Protein AF-A0A832W9W8-F1 (afdb_monomer)

Organism: NCBI:txid2214

InterPro domains:
  IPR026453 PGF-pre-PGF domain [TIGR04213] (2-97)

Secondary structure (DSSP, 8-state):
-EEE-SS-TTSEEEEEEEESS--SPPEEEEEEE-SSS--TT--S----EEEEEEE-TTT--GGGEEEEEEEE---HHHHHHTT--GGG--PPP--TT-

Structure (mmCIF, N/CA/C/O backbone):
data_AF-A0A832W9W8-F1
#
_entry.id   AF-A0A832W9W8-F1
#
loop_
_atom_site.group_PDB
_atom_site.id
_atom_site.type_symbol
_atom_site.label_atom_id
_atom_site.label_alt_id
_atom_site.label_comp_id
_atom_site.label_asym_id
_atom_site.label_entity_id
_atom_site.label_seq_id
_atom_site.pdbx_PDB_ins_code
_atom_site.Cartn_x
_atom_site.Cartn_y
_atom_site.Cartn_z
_atom_site.occupancy
_atom_site.B_iso_or_equiv
_atom_site.auth_seq_id
_atom_site.auth_comp_id
_atom_site.auth_asym_id
_atom_site.auth_atom_id
_atom_site.pdbx_PDB_model_num
ATOM 1 N N . MET A 1 1 ? 11.589 -6.469 -9.185 1.00 82.44 1 MET A N 1
ATOM 2 C CA . MET A 1 1 ? 12.409 -5.700 -8.225 1.00 82.44 1 MET A CA 1
ATOM 3 C C . MET A 1 1 ? 11.595 -5.505 -6.960 1.00 82.44 1 MET A C 1
ATOM 5 O O . MET A 1 1 ? 10.387 -5.349 -7.072 1.00 82.44 1 MET A O 1
ATOM 9 N N . SER A 1 2 ? 12.206 -5.577 -5.780 1.00 88.44 2 SER A N 1
ATOM 10 C CA . SER A 1 2 ? 11.494 -5.451 -4.503 1.00 88.44 2 SER A CA 1
ATOM 11 C C . SER A 1 2 ? 12.334 -4.685 -3.496 1.00 88.44 2 SER A C 1
ATOM 13 O O . SER A 1 2 ? 13.530 -4.948 -3.370 1.00 88.44 2 SER A O 1
ATOM 15 N N . PHE A 1 3 ? 11.689 -3.791 -2.761 1.00 89.06 3 PHE A N 1
ATOM 16 C CA . PHE A 1 3 ? 12.281 -2.9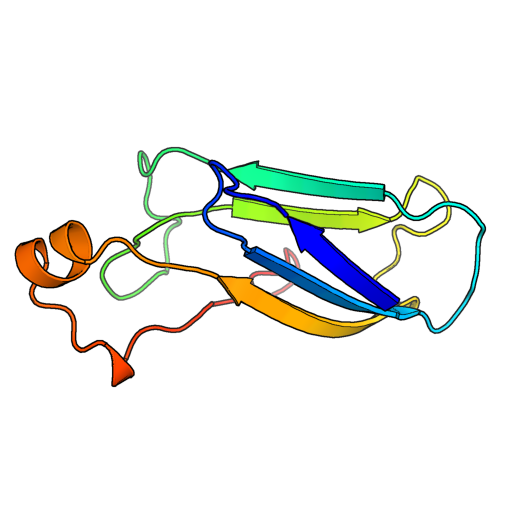94 -1.700 1.00 89.06 3 PHE A CA 1
ATOM 17 C C . PHE A 1 3 ? 11.390 -3.035 -0.466 1.00 89.06 3 PHE A C 1
ATOM 19 O O . PHE A 1 3 ? 10.166 -2.986 -0.580 1.00 89.06 3 PHE A O 1
ATOM 26 N N . SER A 1 4 ? 12.016 -3.087 0.705 1.00 92.50 4 SER A N 1
ATOM 27 C CA . SER A 1 4 ? 11.332 -3.041 1.994 1.00 92.50 4 SER A CA 1
ATOM 28 C C . SER A 1 4 ? 11.890 -1.897 2.822 1.00 92.50 4 SER A C 1
ATOM 30 O O . SER A 1 4 ? 13.100 -1.666 2.841 1.00 92.50 4 SER A O 1
ATOM 32 N 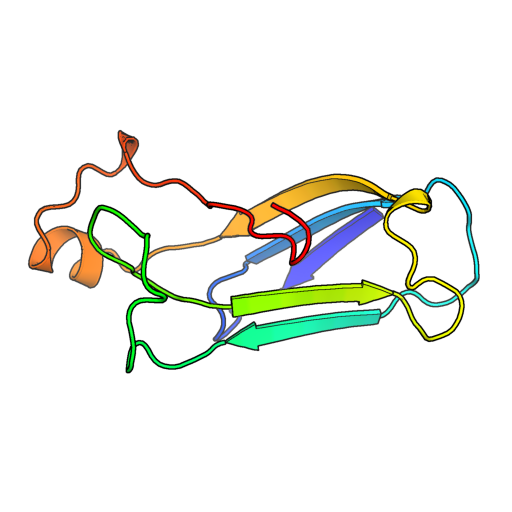N . PHE A 1 5 ? 11.009 -1.206 3.530 1.00 89.50 5 PHE A N 1
ATOM 33 C CA . PHE A 1 5 ? 11.355 -0.110 4.418 1.00 89.50 5 PHE A CA 1
ATOM 34 C C . PHE A 1 5 ? 11.343 -0.600 5.865 1.00 89.50 5 PHE A C 1
ATOM 36 O O . PHE A 1 5 ? 10.434 -1.319 6.285 1.00 89.50 5 PHE A O 1
ATOM 43 N N . ASN A 1 6 ? 12.343 -0.202 6.651 1.00 90.44 6 ASN A N 1
ATOM 44 C CA . ASN A 1 6 ? 12.357 -0.498 8.079 1.00 90.44 6 ASN A CA 1
ATOM 45 C C . ASN A 1 6 ? 11.601 0.602 8.835 1.00 90.44 6 ASN A C 1
ATOM 47 O O . ASN A 1 6 ? 12.040 1.748 8.857 1.00 90.44 6 ASN A O 1
ATOM 51 N N . ASN A 1 7 ? 10.462 0.230 9.424 1.00 88.31 7 ASN A N 1
ATOM 52 C CA . ASN A 1 7 ? 9.572 1.094 10.203 1.00 88.31 7 ASN A CA 1
ATOM 53 C C . ASN A 1 7 ? 9.284 2.477 9.563 1.00 88.31 7 ASN A C 1
ATOM 55 O O . ASN A 1 7 ? 9.588 3.513 10.155 1.00 88.31 7 ASN A O 1
ATOM 59 N N . PRO A 1 8 ? 8.692 2.508 8.357 1.00 89.44 8 PRO A N 1
ATOM 60 C CA . PRO A 1 8 ? 8.413 3.741 7.630 1.00 89.44 8 PRO A CA 1
ATOM 61 C C . PRO A 1 8 ? 7.299 4.555 8.294 1.00 89.44 8 PRO A C 1
ATOM 63 O O . PRO A 1 8 ? 6.292 4.001 8.753 1.00 89.44 8 PRO A O 1
ATOM 66 N N . VAL A 1 9 ? 7.451 5.881 8.272 1.00 87.06 9 VAL A N 1
ATOM 67 C CA . VAL A 1 9 ? 6.413 6.827 8.719 1.00 87.06 9 VAL A CA 1
ATOM 68 C C . VAL A 1 9 ? 5.184 6.760 7.806 1.00 87.06 9 VAL A C 1
ATOM 70 O O . VAL A 1 9 ? 4.068 6.806 8.300 1.00 87.06 9 VAL A O 1
ATOM 73 N N . SER A 1 10 ? 5.375 6.540 6.49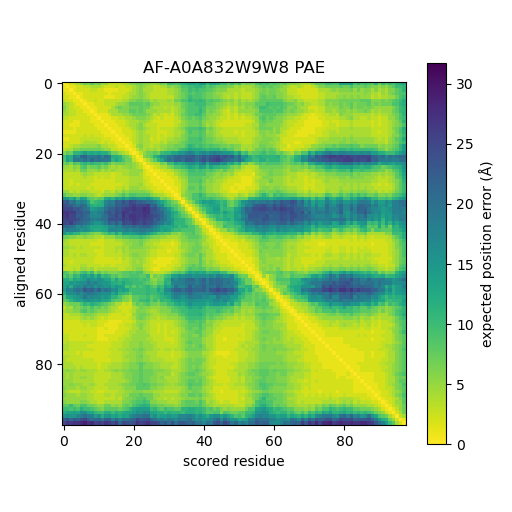9 1.00 88.19 10 SER A N 1
ATOM 74 C CA . SER A 1 10 ? 4.289 6.475 5.507 1.00 88.19 10 SER A CA 1
ATOM 75 C C . SER A 1 10 ? 3.341 5.280 5.652 1.00 88.19 10 SER A C 1
ATOM 77 O O . SER A 1 10 ? 2.323 5.221 4.973 1.00 88.19 10 SER A O 1
ATOM 79 N N . GLY A 1 11 ? 3.697 4.274 6.457 1.00 91.25 11 GLY A N 1
ATOM 80 C CA . GLY A 1 11 ? 2.941 3.022 6.552 1.00 91.25 11 GLY A CA 1
ATOM 81 C C . GLY A 1 11 ? 3.153 2.046 5.386 1.00 91.25 11 GLY A C 1
ATOM 82 O O . GLY A 1 11 ? 2.731 0.897 5.496 1.00 91.25 11 GLY A O 1
ATOM 83 N N . ILE A 1 12 ? 3.864 2.432 4.320 1.00 92.56 12 ILE A N 1
ATOM 84 C CA . ILE A 1 12 ? 4.234 1.535 3.212 1.00 92.56 12 ILE A CA 1
ATOM 85 C C . ILE A 1 12 ? 5.485 0.742 3.578 1.00 92.56 12 ILE A C 1
ATOM 87 O O . ILE A 1 12 ? 6.600 1.249 3.512 1.00 92.56 12 ILE A O 1
ATOM 91 N N . LEU A 1 13 ? 5.296 -0.520 3.956 1.00 94.31 13 LEU A N 1
ATOM 92 C CA . LEU A 1 13 ? 6.340 -1.446 4.398 1.00 94.31 13 LEU A CA 1
ATOM 93 C C . LEU A 1 13 ? 7.231 -1.937 3.257 1.00 94.31 13 LEU A C 1
ATOM 95 O O . LEU A 1 13 ? 8.384 -2.300 3.489 1.00 94.31 13 LEU A O 1
ATOM 99 N N . GLY A 1 14 ? 6.722 -1.960 2.029 1.00 93.19 14 GLY A N 1
ATOM 100 C CA . GLY A 1 14 ? 7.506 -2.382 0.881 1.00 93.19 14 GLY A CA 1
ATOM 101 C C . GLY A 1 14 ? 6.785 -2.210 -0.442 1.00 93.19 14 GLY A C 1
ATOM 102 O O . GLY A 1 14 ? 5.560 -2.121 -0.499 1.00 93.19 14 GLY A O 1
ATOM 103 N N . ILE A 1 15 ? 7.581 -2.162 -1.503 1.00 91.50 15 ILE A N 1
ATOM 104 C CA . ILE A 1 15 ? 7.133 -1.975 -2.880 1.00 91.50 15 ILE A CA 1
ATOM 105 C C . ILE A 1 15 ? 7.861 -2.992 -3.747 1.00 91.50 15 ILE A C 1
ATOM 107 O O . ILE A 1 15 ? 9.087 -3.126 -3.680 1.00 91.50 15 ILE A O 1
ATOM 111 N N . SER A 1 16 ? 7.117 -3.702 -4.584 1.00 90.12 16 SER A N 1
ATOM 112 C CA . SER A 1 16 ? 7.673 -4.537 -5.639 1.00 90.12 16 SER A CA 1
ATOM 113 C C . SER A 1 16 ? 7.046 -4.196 -6.982 1.00 90.12 16 SER A C 1
ATOM 115 O O . SER A 1 16 ? 5.889 -3.804 -7.064 1.00 90.12 16 SER A O 1
ATOM 117 N N . PHE A 1 17 ? 7.835 -4.305 -8.045 1.00 86.69 17 PHE A N 1
ATOM 118 C CA . PHE A 1 17 ? 7.389 -4.043 -9.411 1.00 86.69 17 PHE A CA 1
ATOM 119 C C . PHE A 1 17 ? 8.268 -4.782 -10.418 1.00 86.69 17 PHE A C 1
ATOM 121 O O . PHE A 1 17 ? 9.434 -5.090 -10.131 1.00 86.69 17 PHE A O 1
ATOM 128 N N . THR A 1 18 ? 7.737 -5.064 -11.606 1.00 86.31 18 THR A N 1
ATOM 129 C CA . THR A 1 18 ? 8.507 -5.703 -12.685 1.00 86.31 18 THR A CA 1
ATOM 130 C C . THR A 1 18 ? 8.860 -4.668 -13.751 1.00 86.31 18 THR A C 1
ATOM 132 O O . THR A 1 18 ? 7.970 -4.238 -14.474 1.00 86.31 18 THR A O 1
ATOM 135 N N . PRO A 1 19 ? 10.127 -4.242 -13.885 1.00 80.81 19 PRO A N 1
ATOM 136 C CA . PRO A 1 19 ? 10.508 -3.329 -14.958 1.00 80.81 19 PRO A CA 1
ATOM 137 C C . PRO A 1 19 ? 10.484 -4.052 -16.315 1.00 80.81 19 PRO A C 1
ATOM 139 O O . PRO A 1 19 ? 11.016 -5.155 -16.435 1.00 80.81 19 PRO A O 1
ATOM 142 N N . LEU A 1 20 ? 9.895 -3.426 -17.335 1.00 80.19 20 LEU A N 1
ATOM 143 C CA . LEU A 1 20 ? 9.910 -3.893 -18.729 1.00 80.19 20 LEU A CA 1
ATOM 144 C C . LEU A 1 20 ? 11.163 -3.433 -19.482 1.00 80.19 20 LEU A C 1
ATOM 146 O O . LEU A 1 20 ? 11.659 -4.146 -20.352 1.00 80.19 20 LEU A O 1
ATOM 150 N N . GLN A 1 21 ? 11.704 -2.269 -19.124 1.00 73.19 21 GLN A N 1
ATOM 151 C CA . GLN A 1 21 ? 12.975 -1.753 -19.630 1.00 73.19 21 GLN A CA 1
ATOM 152 C C . GLN A 1 21 ? 13.840 -1.293 -18.457 1.00 73.19 21 GLN A C 1
ATOM 154 O O . GLN A 1 21 ? 13.328 -0.784 -17.463 1.00 73.19 21 GLN A O 1
ATOM 159 N N . TYR A 1 22 ? 15.155 -1.494 -18.544 1.00 65.38 22 TYR A N 1
ATOM 160 C CA . TYR A 1 22 ? 16.092 -1.101 -17.492 1.00 65.38 22 TYR A CA 1
ATOM 161 C C . TYR A 1 22 ? 16.869 0.149 -17.912 1.00 65.38 22 TYR A C 1
ATOM 163 O O . TYR A 1 22 ? 17.752 0.076 -18.764 1.00 65.38 22 TYR A O 1
ATOM 171 N N . PHE A 1 23 ? 16.565 1.290 -17.287 1.00 64.12 23 PHE A N 1
ATOM 172 C CA . PHE A 1 23 ? 17.216 2.581 -17.562 1.00 64.12 23 PHE A CA 1
ATOM 173 C C . PHE A 1 23 ? 18.161 3.041 -16.434 1.00 64.12 23 PHE A C 1
ATOM 175 O O . PHE A 1 23 ? 18.372 4.237 -16.236 1.00 64.12 23 PHE A O 1
ATOM 182 N N . GLY A 1 24 ? 18.753 2.100 -15.689 1.00 71.38 24 GLY A N 1
ATOM 183 C CA . GLY A 1 24 ? 19.690 2.395 -14.601 1.00 71.38 24 GLY A CA 1
ATOM 184 C C . GLY A 1 24 ? 19.013 2.505 -13.233 1.00 71.38 24 GLY A C 1
ATOM 185 O O . GLY A 1 24 ? 18.291 1.598 -12.820 1.00 71.38 24 GLY A O 1
ATOM 186 N N . ASN A 1 25 ? 19.288 3.585 -12.496 1.00 74.88 25 ASN A N 1
ATOM 187 C CA . ASN A 1 25 ? 18.773 3.775 -11.137 1.00 74.88 25 ASN A CA 1
ATOM 188 C C . ASN A 1 25 ? 17.287 4.143 -11.155 1.00 74.88 25 ASN A C 1
ATOM 190 O O . ASN A 1 25 ? 16.918 5.170 -11.718 1.00 74.88 25 ASN A O 1
ATOM 194 N N . VAL A 1 26 ? 16.453 3.352 -10.483 1.00 76.56 26 VAL A N 1
ATOM 195 C CA . VAL A 1 26 ? 15.039 3.673 -10.253 1.00 76.56 26 VAL A CA 1
ATOM 196 C C . VAL A 1 26 ? 14.905 4.309 -8.873 1.00 76.56 26 VAL A C 1
ATOM 198 O O . VAL A 1 26 ? 15.392 3.747 -7.892 1.00 76.56 26 VAL A O 1
ATOM 201 N N . ILE A 1 27 ? 14.259 5.473 -8.795 1.00 81.94 27 ILE A N 1
ATOM 202 C CA . ILE A 1 27 ? 13.946 6.139 -7.530 1.00 81.94 27 ILE A CA 1
ATOM 203 C C . ILE A 1 27 ? 12.485 5.842 -7.200 1.00 81.94 27 ILE A C 1
ATOM 205 O O . ILE A 1 27 ? 11.625 5.848 -8.077 1.00 81.94 27 ILE A O 1
ATOM 209 N N . ILE A 1 28 ? 12.212 5.558 -5.929 1.00 83.19 28 ILE A N 1
ATOM 210 C CA . ILE A 1 28 ? 10.852 5.420 -5.415 1.00 83.19 28 ILE A CA 1
ATOM 211 C C . ILE A 1 28 ? 10.628 6.567 -4.440 1.00 83.19 28 ILE A C 1
ATOM 213 O O . ILE A 1 28 ? 11.367 6.689 -3.459 1.00 83.19 28 ILE A O 1
ATOM 217 N N . ARG A 1 29 ? 9.632 7.409 -4.710 1.00 85.88 29 ARG A N 1
ATOM 218 C CA . ARG A 1 29 ? 9.233 8.508 -3.828 1.00 85.88 29 ARG A CA 1
ATOM 219 C C . ARG A 1 29 ? 7.806 8.279 -3.342 1.00 85.88 29 ARG A C 1
ATOM 221 O O . ARG A 1 29 ? 6.929 7.967 -4.140 1.00 85.88 29 ARG A O 1
ATOM 228 N N . ILE A 1 30 ? 7.604 8.415 -2.033 1.00 87.69 30 ILE A N 1
ATOM 229 C CA . ILE A 1 30 ? 6.303 8.280 -1.373 1.00 87.69 30 ILE A CA 1
ATOM 230 C C . ILE A 1 30 ? 5.998 9.615 -0.701 1.00 87.69 30 ILE A C 1
ATOM 232 O O . ILE A 1 30 ? 6.766 10.054 0.155 1.00 87.69 30 ILE A O 1
ATOM 236 N N . GLU A 1 31 ? 4.899 10.247 -1.094 1.00 88.56 31 GLU A N 1
ATOM 237 C CA . GLU A 1 31 ? 4.471 11.556 -0.597 1.00 88.56 31 GLU A CA 1
ATOM 238 C C . GLU A 1 31 ? 3.102 11.402 0.068 1.00 88.56 31 GLU A C 1
ATOM 240 O O . GLU A 1 31 ? 2.099 11.193 -0.607 1.00 88.56 31 GLU A O 1
ATOM 245 N N . THR A 1 32 ? 3.063 11.444 1.399 1.00 87.25 32 THR A N 1
ATOM 246 C CA . THR A 1 32 ? 1.826 11.356 2.188 1.00 87.25 32 THR A CA 1
ATOM 247 C C . THR A 1 32 ? 1.205 12.734 2.365 1.00 87.25 32 THR A C 1
ATOM 249 O O . THR A 1 32 ? 1.916 13.672 2.726 1.00 87.25 32 THR A O 1
ATOM 252 N N . HIS A 1 33 ? -0.108 12.838 2.177 1.00 82.25 33 HIS A N 1
ATOM 253 C CA . HIS A 1 33 ? -0.865 14.067 2.404 1.00 82.25 33 HIS A CA 1
ATOM 254 C C . HIS A 1 33 ? -1.777 13.909 3.622 1.00 82.25 33 HIS A C 1
ATOM 256 O O . HIS A 1 33 ? -2.378 12.851 3.820 1.00 82.25 33 HIS A O 1
ATOM 262 N N . ASP A 1 34 ? -1.859 14.952 4.448 1.00 68.25 34 ASP A N 1
ATOM 263 C CA . ASP A 1 34 ? -2.805 14.987 5.561 1.00 68.25 34 ASP A CA 1
ATOM 264 C C . ASP A 1 34 ? -4.237 15.065 5.015 1.00 68.25 34 ASP A C 1
ATOM 266 O O . ASP A 1 34 ? -4.488 15.721 4.004 1.00 68.25 34 ASP A O 1
ATOM 270 N N . ASN A 1 35 ? -5.166 14.395 5.703 1.00 60.19 35 ASN A N 1
ATOM 271 C CA . ASN A 1 35 ? -6.546 14.090 5.290 1.00 60.19 35 ASN A CA 1
ATOM 272 C C . ASN A 1 35 ? -7.490 15.319 5.201 1.00 60.19 35 ASN A C 1
ATOM 274 O O . ASN A 1 35 ? -8.671 15.239 5.526 1.00 60.19 35 ASN A O 1
ATOM 278 N N . GLY A 1 36 ? -6.969 16.492 4.834 1.00 52.03 36 GLY A N 1
ATOM 279 C CA . GLY A 1 36 ? -7.671 17.775 4.896 1.00 52.03 36 GLY A CA 1
ATOM 280 C C . GLY A 1 36 ? -8.737 17.982 3.820 1.00 52.03 36 GLY A C 1
ATOM 281 O O . GLY A 1 36 ? -9.556 18.890 3.946 1.00 52.03 36 GLY A O 1
ATOM 282 N N . SER A 1 37 ? -8.766 17.149 2.783 1.00 50.44 37 SER A N 1
ATOM 283 C CA . SER A 1 37 ? -9.821 17.173 1.777 1.00 50.44 37 SER A CA 1
ATOM 284 C C . SER A 1 37 ? -9.971 15.789 1.171 1.00 50.44 37 SER A C 1
ATOM 286 O O . SER A 1 37 ? -9.097 15.342 0.433 1.00 50.44 37 SER A O 1
ATOM 288 N N . SER A 1 38 ? -11.088 15.125 1.461 1.00 54.09 38 SER A N 1
ATOM 289 C CA . SER A 1 38 ? -11.564 14.006 0.655 1.00 54.09 38 SER A CA 1
ATOM 290 C C . SER A 1 38 ? -11.555 14.474 -0.800 1.00 54.09 38 SER A C 1
ATOM 292 O O . SER A 1 38 ? -12.267 15.421 -1.144 1.00 54.09 38 SER A O 1
ATOM 294 N N . GLU A 1 39 ? -10.708 13.885 -1.642 1.00 54.53 39 GLU A N 1
ATOM 295 C CA . GLU A 1 39 ? -10.810 14.134 -3.076 1.00 54.53 39 GLU A CA 1
ATOM 296 C C . GLU A 1 39 ? -12.230 13.737 -3.491 1.00 54.53 39 GLU A C 1
ATOM 298 O O . GLU A 1 39 ? -12.738 12.679 -3.103 1.00 54.53 39 GLU A O 1
ATOM 303 N N . ALA A 1 40 ? -12.925 14.660 -4.155 1.00 48.66 40 ALA A N 1
ATOM 304 C CA . ALA A 1 40 ? -14.342 14.525 -4.446 1.00 48.66 40 ALA A CA 1
ATOM 305 C C . ALA A 1 40 ? -14.577 13.259 -5.286 1.00 48.66 40 ALA A C 1
ATOM 307 O O . ALA A 1 40 ? -14.195 13.219 -6.450 1.00 48.66 40 ALA A O 1
ATOM 308 N N . GLY A 1 41 ? -15.208 12.238 -4.698 1.00 58.19 41 GLY A N 1
ATOM 309 C CA . GLY A 1 41 ? -15.536 10.985 -5.393 1.00 58.19 41 GLY A CA 1
ATOM 310 C C . GLY A 1 41 ? -15.148 9.695 -4.666 1.00 58.19 41 GLY A C 1
ATOM 311 O O . GLY A 1 41 ? -15.533 8.622 -5.121 1.00 58.19 41 GLY A O 1
ATOM 312 N N . LEU A 1 42 ? -14.432 9.772 -3.543 1.00 63.41 42 LEU A N 1
ATOM 313 C CA . LEU A 1 42 ? -14.160 8.613 -2.691 1.00 63.41 42 LEU A CA 1
ATOM 314 C C . LEU A 1 42 ? -15.358 8.315 -1.775 1.00 63.41 42 LEU A C 1
ATOM 316 O O . LEU A 1 42 ? -15.714 9.143 -0.939 1.00 63.41 42 LEU A O 1
ATOM 320 N N . ASP A 1 43 ? -15.971 7.142 -1.941 1.00 67.19 43 ASP A N 1
ATOM 321 C CA . ASP A 1 43 ? -16.995 6.622 -1.026 1.00 67.19 43 ASP A CA 1
ATOM 322 C C . ASP A 1 43 ? -16.315 5.829 0.106 1.00 67.19 43 ASP A C 1
ATOM 324 O O . ASP A 1 43 ? -15.497 4.942 -0.159 1.00 67.19 43 ASP A O 1
ATOM 328 N N . GLY A 1 44 ? -16.629 6.161 1.361 1.00 76.75 44 GLY A N 1
ATOM 329 C CA . GLY A 1 44 ? -16.071 5.529 2.564 1.00 76.75 44 GLY A CA 1
ATOM 330 C C . GLY A 1 44 ? -15.003 6.336 3.322 1.00 76.75 44 GLY A C 1
ATOM 331 O O . GLY A 1 44 ? -14.643 7.455 2.959 1.00 76.75 44 GLY A O 1
ATOM 332 N N . GLU A 1 45 ? -14.510 5.746 4.416 1.00 85.31 45 GLU A N 1
ATOM 333 C CA . GLU A 1 45 ? -13.516 6.357 5.308 1.00 85.31 45 GLU A CA 1
ATOM 334 C C . GLU A 1 45 ? -12.101 6.287 4.721 1.00 85.31 45 GLU A C 1
ATOM 336 O O . GLU A 1 45 ? -11.570 5.213 4.422 1.00 85.31 45 GLU A O 1
ATOM 341 N N . ILE A 1 46 ? -11.459 7.447 4.589 1.00 87.38 46 ILE A N 1
ATOM 342 C CA . ILE A 1 46 ? -10.117 7.568 4.014 1.00 87.38 46 ILE A CA 1
ATOM 343 C C . ILE A 1 46 ? -9.085 7.551 5.144 1.00 87.38 46 ILE A C 1
ATOM 345 O O . ILE A 1 46 ? -8.999 8.492 5.932 1.00 87.38 46 ILE A O 1
ATOM 349 N N . TYR A 1 47 ? -8.266 6.496 5.198 1.00 89.69 47 TYR A N 1
ATOM 350 C CA . TYR A 1 47 ? -7.181 6.382 6.181 1.00 89.69 47 TYR A CA 1
ATOM 351 C C . TYR A 1 47 ? -5.999 7.308 5.874 1.00 89.69 47 TYR A C 1
ATOM 353 O O . TYR A 1 47 ? -5.503 8.005 6.755 1.00 89.69 47 TYR A O 1
ATOM 361 N N . GLN A 1 48 ? -5.507 7.275 4.633 1.00 87.81 48 GLN A N 1
ATOM 362 C CA . GLN A 1 48 ? -4.309 7.997 4.218 1.00 87.81 48 GLN A CA 1
ATOM 363 C C . GLN A 1 48 ? -4.309 8.171 2.700 1.00 87.81 48 GLN A C 1
ATOM 365 O O . GLN A 1 48 ? -4.400 7.189 1.964 1.00 87.81 48 GLN A O 1
ATOM 370 N N . GLN A 1 49 ? -4.113 9.403 2.238 1.00 88.12 49 GLN A N 1
ATOM 371 C CA . GLN A 1 49 ? -3.815 9.692 0.836 1.00 88.12 49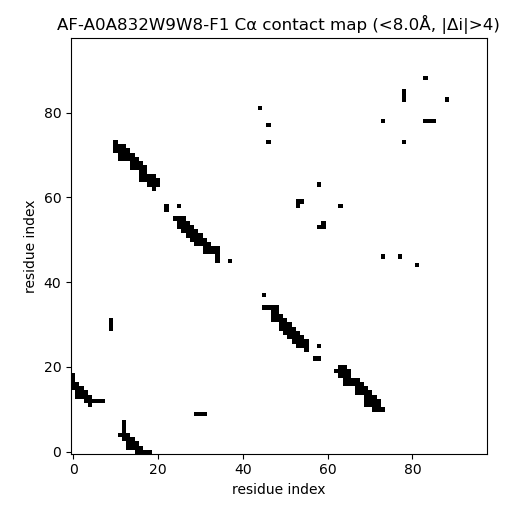 GLN A CA 1
ATOM 372 C C . GLN A 1 49 ? -2.303 9.792 0.631 1.00 88.12 49 GLN A C 1
ATOM 374 O O . GLN A 1 49 ? -1.572 10.313 1.486 1.00 88.12 49 GLN A O 1
ATOM 379 N N . MET A 1 50 ? -1.816 9.270 -0.495 1.00 86.94 50 MET A N 1
ATOM 380 C CA . MET A 1 50 ? -0.405 9.348 -0.853 1.00 86.94 50 MET A CA 1
ATOM 381 C C . MET A 1 50 ? -0.173 9.217 -2.354 1.00 86.94 50 MET A C 1
ATOM 383 O O . MET A 1 50 ? -0.877 8.474 -3.030 1.00 86.94 50 MET A O 1
ATOM 387 N N . ASN A 1 51 ? 0.899 9.845 -2.827 1.00 86.31 51 ASN A N 1
ATOM 388 C CA . ASN A 1 51 ? 1.436 9.625 -4.162 1.00 86.31 51 ASN A CA 1
ATOM 389 C C . ASN A 1 51 ? 2.629 8.674 -4.082 1.00 86.31 51 ASN A C 1
ATOM 391 O O . ASN A 1 51 ? 3.510 8.833 -3.232 1.00 86.31 51 ASN A O 1
ATOM 395 N N . ILE A 1 52 ? 2.664 7.686 -4.978 1.00 84.88 52 ILE A N 1
ATOM 396 C CA . ILE A 1 52 ? 3.791 6.763 -5.126 1.00 84.88 52 ILE A CA 1
ATOM 397 C C . ILE A 1 52 ? 4.341 6.924 -6.536 1.00 84.88 52 ILE A C 1
ATOM 399 O O . ILE A 1 52 ? 3.730 6.504 -7.514 1.00 84.88 52 ILE A O 1
ATOM 403 N N . LEU A 1 53 ? 5.524 7.519 -6.622 1.00 83.06 53 LEU A N 1
ATOM 404 C CA . LEU A 1 53 ? 6.214 7.798 -7.873 1.00 83.06 53 LEU A CA 1
ATOM 405 C C . LEU A 1 53 ? 7.361 6.797 -8.016 1.00 83.06 53 LEU A C 1
ATOM 407 O O . LEU A 1 53 ? 8.247 6.732 -7.158 1.00 83.06 53 LEU A O 1
ATOM 411 N N . VAL A 1 54 ? 7.340 6.003 -9.087 1.00 79.31 54 VAL A N 1
ATOM 412 C CA . VAL A 1 54 ? 8.378 5.009 -9.392 1.00 79.31 54 VAL A CA 1
ATOM 413 C C . VAL A 1 54 ? 9.054 5.394 -10.699 1.00 79.31 54 VAL A C 1
ATOM 415 O O . VAL A 1 54 ? 8.472 5.247 -11.769 1.00 79.31 54 VAL A O 1
ATOM 418 N N . GLY A 1 55 ? 10.297 5.861 -10.624 1.00 74.31 55 GLY A N 1
ATOM 419 C CA . GLY A 1 55 ? 11.057 6.214 -11.814 1.00 74.31 55 GLY A CA 1
ATOM 420 C C . GLY A 1 55 ? 12.131 7.271 -11.598 1.00 74.31 55 GLY A C 1
ATOM 421 O O . GLY A 1 55 ? 12.618 7.500 -10.497 1.00 74.31 55 GLY A O 1
ATOM 422 N N . ASN A 1 56 ? 12.550 7.854 -12.708 1.00 70.12 56 ASN A N 1
ATOM 423 C CA . ASN A 1 56 ? 13.419 9.014 -12.851 1.00 70.12 56 ASN A CA 1
ATOM 424 C C . ASN A 1 56 ? 13.006 9.706 -14.168 1.00 70.12 56 ASN A C 1
ATOM 426 O O . ASN A 1 56 ? 12.208 9.130 -14.909 1.00 70.12 56 ASN A O 1
ATOM 430 N N . GLU A 1 57 ? 13.618 10.835 -14.532 1.00 62.25 57 GLU 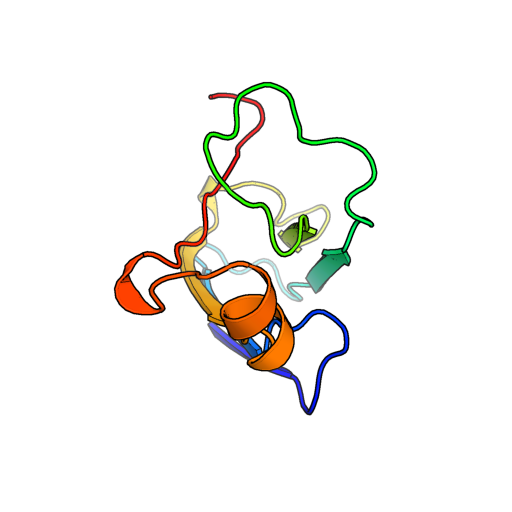A N 1
ATOM 431 C CA . GLU A 1 57 ? 13.315 11.573 -15.781 1.00 62.25 57 GLU A CA 1
ATOM 432 C C . GLU A 1 57 ? 13.341 10.712 -17.072 1.00 62.25 57 GLU A C 1
ATOM 434 O O . GLU A 1 57 ? 12.830 11.113 -18.112 1.00 62.25 57 GLU A O 1
ATOM 439 N N . ARG A 1 58 ? 13.966 9.525 -17.046 1.00 56.12 58 ARG A N 1
ATOM 440 C CA . ARG A 1 58 ? 14.071 8.564 -18.163 1.00 56.12 58 ARG A CA 1
ATOM 441 C C . ARG A 1 58 ? 13.206 7.307 -17.999 1.00 56.12 58 ARG A C 1
ATOM 443 O O . ARG A 1 58 ? 13.152 6.497 -18.918 1.00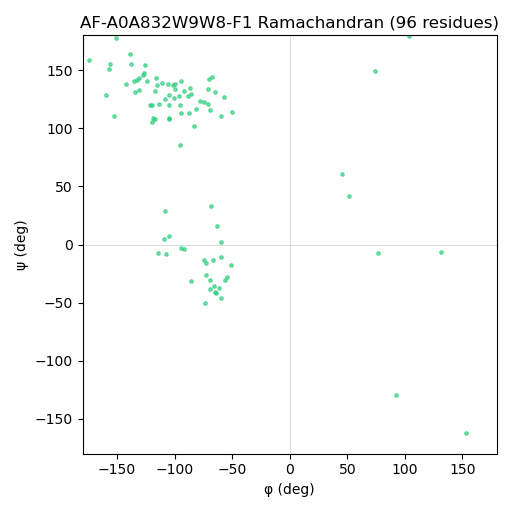 56.12 58 ARG A O 1
ATOM 450 N N . PHE A 1 59 ? 12.589 7.112 -16.836 1.00 59.78 59 PHE A N 1
ATOM 451 C CA . PHE A 1 59 ? 11.787 5.940 -16.460 1.00 59.78 59 PHE A CA 1
ATOM 452 C C . PHE A 1 59 ? 10.301 6.292 -16.248 1.00 59.78 59 PHE A C 1
ATOM 454 O O . PHE A 1 59 ? 9.487 5.389 -16.104 1.00 59.78 59 PHE A O 1
ATOM 461 N N . GLU A 1 60 ? 9.952 7.581 -16.274 1.00 57.50 60 GLU A N 1
ATOM 462 C CA . GLU A 1 60 ? 8.644 8.198 -15.973 1.00 57.50 60 GLU A CA 1
ATOM 463 C C . GLU A 1 60 ? 7.454 7.816 -16.884 1.00 57.50 60 GLU A C 1
ATOM 465 O O . GLU A 1 60 ? 6.422 8.477 -16.843 1.00 57.50 60 GLU A O 1
ATOM 470 N N . SER A 1 61 ? 7.532 6.745 -17.683 1.00 62.16 61 SER A N 1
ATOM 471 C CA . SER A 1 61 ? 6.354 6.220 -18.390 1.00 62.16 61 SER A CA 1
ATOM 472 C C . SER A 1 61 ? 5.840 4.936 -17.740 1.00 62.16 61 SER A C 1
ATOM 474 O O . SER A 1 61 ? 6.592 3.975 -17.564 1.00 62.16 61 SER A O 1
ATOM 476 N N . GLU A 1 62 ? 4.536 4.883 -17.441 1.00 62.19 62 GLU A N 1
ATOM 477 C CA . GLU A 1 62 ? 3.875 3.692 -16.878 1.00 62.19 62 GLU A CA 1
ATOM 478 C C . GLU A 1 62 ? 4.093 2.432 -17.732 1.00 62.19 62 GLU A C 1
ATOM 480 O O . GLU A 1 62 ? 4.172 1.320 -17.213 1.00 62.19 62 GLU A O 1
ATOM 485 N N . SER A 1 63 ? 4.301 2.610 -19.041 1.00 68.06 63 SER A N 1
ATOM 486 C CA . SER A 1 63 ? 4.646 1.547 -19.992 1.00 68.06 63 SER A CA 1
ATOM 487 C C . SER A 1 63 ? 5.949 0.802 -19.674 1.00 68.06 63 SER A C 1
ATOM 489 O O . SER A 1 63 ? 6.217 -0.236 -20.278 1.00 68.06 63 SER A O 1
ATOM 491 N N . ASN A 1 64 ? 6.759 1.294 -18.732 1.00 71.88 64 ASN A N 1
ATOM 492 C CA . ASN A 1 64 ? 7.992 0.645 -18.294 1.00 71.88 64 ASN A CA 1
ATOM 493 C C . ASN A 1 64 ? 7.801 -0.295 -17.097 1.00 71.88 64 ASN A C 1
ATOM 495 O O . ASN A 1 64 ? 8.769 -0.951 -16.704 1.00 71.88 64 ASN A O 1
ATOM 499 N N . ILE A 1 65 ? 6.598 -0.398 -16.518 1.00 77.31 65 ILE A N 1
ATOM 500 C CA . ILE A 1 65 ? 6.319 -1.248 -15.354 1.00 77.31 65 ILE A CA 1
ATOM 501 C C . ILE A 1 65 ? 5.219 -2.261 -15.688 1.00 77.31 65 ILE A C 1
ATOM 503 O O . ILE A 1 65 ? 4.083 -1.909 -15.978 1.00 77.31 65 ILE A O 1
ATOM 507 N N . ASN A 1 66 ? 5.540 -3.550 -15.583 1.00 82.06 66 ASN A N 1
ATOM 508 C CA . ASN A 1 66 ? 4.579 -4.644 -15.665 1.00 82.06 66 ASN A CA 1
ATOM 509 C C . ASN A 1 66 ? 4.129 -5.074 -14.264 1.00 82.06 66 ASN A C 1
ATOM 511 O O . ASN A 1 66 ? 4.684 -5.997 -13.660 1.00 82.06 66 ASN A O 1
ATOM 515 N N . GLY A 1 67 ? 3.115 -4.380 -13.759 1.00 83.38 67 GLY A N 1
ATOM 516 C CA . GLY A 1 67 ? 2.524 -4.658 -12.459 1.00 83.38 67 GLY A CA 1
ATOM 517 C C . GLY A 1 67 ? 3.392 -4.209 -11.282 1.00 83.38 67 GLY A C 1
ATOM 518 O O . GLY A 1 67 ? 4.629 -4.204 -11.322 1.00 83.38 67 GLY A O 1
ATOM 519 N N . ALA A 1 68 ? 2.704 -3.847 -10.205 1.00 85.56 68 ALA A N 1
ATOM 520 C CA . ALA A 1 68 ? 3.296 -3.470 -8.936 1.00 85.56 68 ALA A CA 1
ATOM 521 C C . ALA A 1 68 ? 2.504 -4.094 -7.782 1.00 85.56 68 ALA A C 1
ATOM 523 O O . ALA A 1 68 ? 1.324 -4.418 -7.912 1.00 85.56 68 ALA A O 1
ATOM 524 N N . SER A 1 69 ? 3.160 -4.281 -6.646 1.00 90.00 69 SER A N 1
ATOM 525 C CA . SER A 1 69 ? 2.524 -4.701 -5.404 1.00 90.00 69 SER A CA 1
ATOM 526 C C . SER A 1 69 ? 3.055 -3.866 -4.251 1.00 90.00 69 SER A C 1
ATOM 528 O O . SER A 1 69 ? 4.244 -3.545 -4.180 1.00 90.00 69 SER A O 1
ATOM 530 N 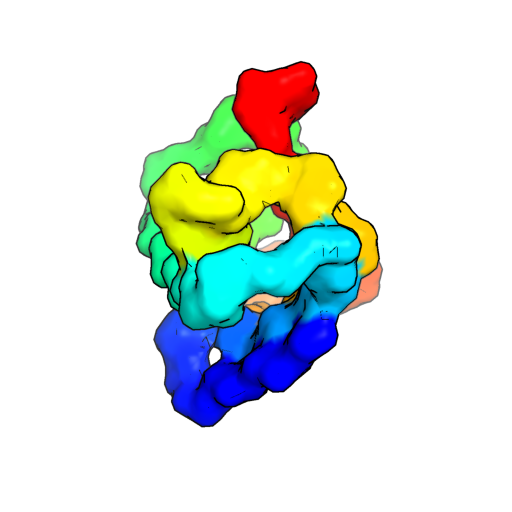N . LEU A 1 70 ? 2.150 -3.521 -3.343 1.00 91.25 70 LEU A N 1
ATOM 531 C CA . LEU A 1 70 ? 2.431 -2.728 -2.157 1.00 91.25 70 LEU A CA 1
ATOM 532 C C . LEU A 1 70 ? 2.183 -3.587 -0.925 1.00 91.25 70 LEU A C 1
ATOM 534 O O . LEU A 1 70 ? 1.186 -4.300 -0.842 1.00 91.25 70 LEU A O 1
ATOM 538 N N . ASN A 1 71 ? 3.088 -3.495 0.039 1.00 93.25 71 ASN A N 1
ATOM 539 C CA . ASN A 1 71 ? 2.864 -3.992 1.385 1.00 93.25 71 ASN A CA 1
ATOM 540 C C . ASN A 1 71 ? 2.704 -2.781 2.304 1.00 93.25 71 ASN A C 1
ATOM 542 O O . ASN A 1 71 ? 3.574 -1.909 2.323 1.00 93.25 71 ASN A O 1
ATOM 546 N N . PHE A 1 72 ? 1.603 -2.714 3.043 1.00 93.44 72 PHE A N 1
ATOM 547 C CA . PHE A 1 72 ? 1.231 -1.560 3.853 1.00 93.44 72 PHE A CA 1
ATOM 548 C C . PHE A 1 72 ? 0.672 -1.993 5.208 1.00 93.44 72 PHE A C 1
ATOM 550 O O . PHE A 1 72 ? 0.307 -3.151 5.410 1.00 93.44 72 PHE A O 1
ATOM 557 N N . ARG A 1 73 ? 0.616 -1.049 6.147 1.00 93.12 73 ARG A N 1
ATOM 558 C CA . ARG A 1 73 ? -0.041 -1.221 7.445 1.00 93.12 73 ARG A CA 1
ATOM 559 C C . ARG A 1 73 ? -1.048 -0.108 7.690 1.00 93.12 73 ARG A C 1
ATOM 561 O O . ARG A 1 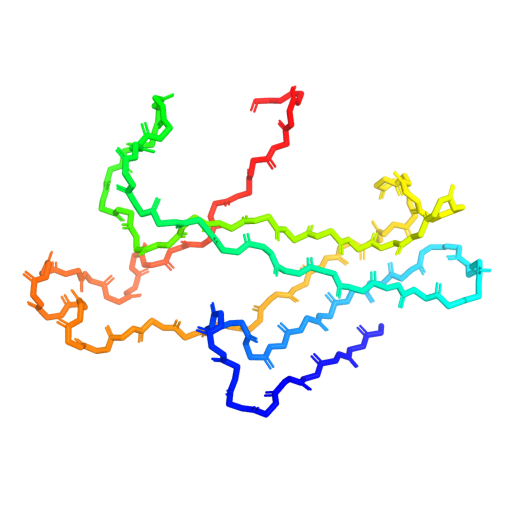73 ? -0.815 1.038 7.313 1.00 93.12 73 ARG A O 1
ATOM 568 N N . VAL A 1 74 ? -2.108 -0.453 8.406 1.00 92.81 74 VAL A N 1
ATOM 569 C CA . VAL A 1 74 ? -3.108 0.481 8.930 1.00 92.81 74 VAL A CA 1
ATOM 570 C C . VAL A 1 74 ? -3.058 0.419 10.453 1.00 92.81 74 VAL A C 1
ATOM 572 O O . VAL A 1 74 ? -2.797 -0.644 11.026 1.00 92.81 74 VAL A O 1
ATOM 575 N N . SER A 1 75 ? -3.242 1.557 11.123 1.00 93.38 75 SER A N 1
ATOM 576 C CA . SER A 1 75 ? -3.282 1.591 12.584 1.00 93.38 75 SER A CA 1
ATOM 577 C C . SER A 1 75 ? -4.485 0.811 13.110 1.00 93.38 75 SER A C 1
ATOM 579 O O . SER A 1 75 ? -5.618 1.053 12.703 1.00 93.38 75 SER A O 1
ATOM 581 N N . LYS A 1 76 ? -4.245 -0.071 14.085 1.00 94.50 76 LYS A N 1
ATOM 582 C CA . LYS A 1 76 ? -5.308 -0.805 14.783 1.00 94.50 76 LYS A CA 1
ATOM 583 C C . LYS A 1 76 ? -6.266 0.140 15.510 1.00 94.50 76 LYS A C 1
ATOM 585 O O . LYS A 1 76 ? -7.463 -0.103 15.485 1.00 94.50 76 LYS A O 1
ATOM 590 N N . SER A 1 77 ? -5.749 1.223 16.096 1.00 95.44 77 SER A N 1
ATOM 591 C CA . SER A 1 77 ? -6.587 2.224 16.765 1.00 95.44 77 SER A CA 1
ATOM 592 C C . SER A 1 77 ? -7.519 2.922 15.779 1.00 95.44 77 SER A C 1
ATOM 594 O O . SER A 1 77 ? -8.694 3.056 16.068 1.00 95.44 77 SER A O 1
ATOM 596 N N . TRP A 1 78 ? -7.032 3.273 14.584 1.00 93.56 78 TRP A N 1
ATOM 597 C CA . TRP A 1 78 ? -7.865 3.908 13.562 1.00 93.56 78 TRP A CA 1
ATOM 598 C C . TRP A 1 78 ? -8.977 2.970 13.079 1.00 93.56 78 TRP A C 1
ATOM 600 O O . TRP A 1 78 ? -10.113 3.402 12.931 1.00 93.56 78 TRP A O 1
ATOM 610 N N . ILE A 1 79 ? -8.673 1.681 12.891 1.00 94.12 79 ILE A N 1
ATOM 611 C CA . ILE A 1 79 ? -9.679 0.672 12.519 1.00 94.12 79 ILE A CA 1
ATOM 612 C C . ILE A 1 79 ? -10.774 0.579 13.591 1.00 94.12 79 ILE A C 1
ATOM 614 O O . ILE A 1 79 ? -11.954 0.577 13.259 1.00 94.12 79 ILE A O 1
ATOM 618 N N . GLU A 1 80 ? -10.384 0.521 14.868 1.00 95.75 80 GLU A N 1
ATOM 619 C CA . GLU A 1 80 ? -11.313 0.421 16.003 1.00 95.75 80 GLU A CA 1
ATOM 620 C C . GLU A 1 80 ? -12.129 1.707 16.211 1.00 95.75 80 GLU A C 1
ATOM 622 O O . GLU A 1 80 ? -13.314 1.637 16.520 1.00 95.75 80 GLU A O 1
ATOM 627 N N . GLU A 1 81 ? -11.515 2.877 16.029 1.00 95.00 81 GLU A N 1
ATOM 628 C CA . GLU A 1 81 ? -12.163 4.186 16.178 1.00 95.00 81 GLU A CA 1
ATOM 629 C C . GLU A 1 81 ? -13.188 4.469 15.070 1.00 95.00 81 GLU A C 1
ATOM 631 O O . GLU A 1 81 ? -14.169 5.164 15.327 1.00 95.00 81 GLU A O 1
ATOM 636 N N . ASN A 1 82 ? -12.978 3.924 13.866 1.00 92.06 82 ASN A N 1
ATOM 637 C CA . ASN A 1 82 ? -13.838 4.148 12.697 1.00 92.06 82 ASN A CA 1
ATOM 638 C C . ASN A 1 82 ? -14.750 2.949 12.367 1.00 92.06 82 ASN A C 1
ATOM 640 O O . ASN A 1 82 ? -15.406 2.964 11.332 1.00 92.06 82 ASN A O 1
ATOM 644 N N . ASP A 1 83 ? -14.792 1.918 13.224 1.00 93.81 83 ASP A N 1
ATOM 645 C CA . ASP A 1 83 ? -15.606 0.699 13.046 1.00 93.81 83 ASP A CA 1
ATOM 646 C C . ASP A 1 83 ? -15.413 0.023 11.669 1.00 93.81 83 ASP A C 1
ATOM 648 O O . ASP A 1 83 ? -16.356 -0.404 11.003 1.00 93.81 83 ASP A O 1
ATOM 652 N N . VAL A 1 84 ? -14.158 -0.045 11.209 1.00 92.81 84 VAL A N 1
ATOM 653 C CA . VAL A 1 84 ? -13.815 -0.581 9.884 1.00 92.81 84 VAL A CA 1
ATOM 654 C C . VAL A 1 84 ? -13.647 -2.100 9.940 1.00 92.81 84 VAL A C 1
ATOM 656 O O . VAL A 1 84 ? -12.861 -2.631 10.727 1.00 92.81 84 VAL A O 1
ATOM 659 N N . ASP A 1 85 ? -14.316 -2.819 9.038 1.00 93.94 85 ASP A N 1
ATOM 660 C CA . ASP A 1 85 ? -14.029 -4.235 8.806 1.00 93.94 85 ASP A CA 1
ATOM 661 C C . ASP A 1 85 ? -12.668 -4.373 8.101 1.00 93.94 85 ASP A C 1
ATOM 663 O O . ASP A 1 85 ? -12.441 -3.874 7.001 1.00 93.94 85 ASP A O 1
ATOM 667 N N . VAL A 1 86 ? -11.729 -5.086 8.726 1.00 92.12 86 VAL A N 1
ATOM 668 C CA . VAL A 1 86 ? -10.379 -5.298 8.177 1.00 92.12 86 VAL A CA 1
ATOM 669 C C . VAL A 1 86 ? -10.416 -5.922 6.777 1.00 92.12 86 VAL A C 1
ATOM 671 O O . VAL A 1 86 ? -9.533 -5.655 5.963 1.00 92.12 86 VAL A O 1
ATOM 674 N N . SER A 1 87 ? -11.430 -6.740 6.478 1.00 93.62 87 SER A N 1
ATOM 675 C CA . SER A 1 87 ? -11.591 -7.392 5.177 1.00 93.62 87 SER A CA 1
ATOM 676 C C . SER A 1 87 ? -12.034 -6.445 4.058 1.00 93.62 87 SER A C 1
ATOM 678 O O . SER A 1 87 ? -11.869 -6.788 2.886 1.00 93.62 87 SER A O 1
ATOM 680 N N . THR A 1 88 ? -12.538 -5.252 4.393 1.00 91.38 88 THR A N 1
ATOM 681 C CA . THR A 1 88 ? -12.951 -4.229 3.420 1.00 91.38 88 THR A CA 1
ATOM 682 C C . THR A 1 88 ? -11.856 -3.205 3.134 1.00 91.38 88 THR A C 1
ATOM 684 O O . THR A 1 88 ? -12.050 -2.333 2.293 1.00 91.38 88 THR A O 1
ATOM 687 N N . ILE A 1 89 ? -10.703 -3.286 3.808 1.00 91.06 89 ILE A N 1
ATOM 688 C CA . ILE A 1 89 ? -9.579 -2.376 3.575 1.00 91.06 89 ILE A CA 1
ATOM 689 C C . ILE A 1 89 ? -8.971 -2.664 2.200 1.00 91.06 89 ILE A C 1
ATOM 691 O O . ILE A 1 89 ? -8.384 -3.723 1.966 1.00 91.06 89 ILE A O 1
ATOM 695 N N . THR A 1 90 ? -9.054 -1.684 1.305 1.00 89.06 90 THR A N 1
ATOM 696 C CA . THR A 1 90 ? -8.473 -1.742 -0.038 1.00 89.06 90 THR A CA 1
ATOM 697 C C . THR A 1 90 ? -7.553 -0.551 -0.292 1.00 89.06 90 THR A C 1
ATOM 699 O O . THR A 1 90 ? -7.687 0.511 0.312 1.00 89.06 90 THR A O 1
ATOM 702 N N . ILE A 1 91 ? -6.589 -0.730 -1.200 1.00 86.62 91 ILE A N 1
ATOM 703 C CA . ILE A 1 91 ? -5.863 0.386 -1.812 1.00 86.62 91 ILE A CA 1
ATOM 704 C C . ILE A 1 91 ? -6.558 0.703 -3.130 1.00 86.62 91 ILE A C 1
ATOM 706 O O . ILE A 1 91 ? -6.593 -0.145 -4.022 1.00 86.62 91 ILE A O 1
ATOM 710 N N . ASN A 1 92 ? -7.058 1.928 -3.259 1.00 83.88 92 ASN A N 1
ATOM 711 C CA . ASN A 1 92 ? 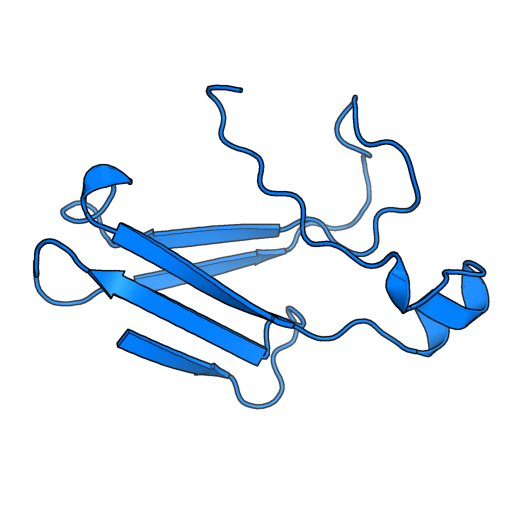-7.571 2.451 -4.519 1.00 83.88 92 ASN A CA 1
ATOM 712 C C . ASN A 1 92 ? -6.436 3.176 -5.255 1.00 83.88 92 ASN A C 1
ATOM 714 O O . ASN A 1 92 ? -5.699 3.956 -4.651 1.00 83.88 92 ASN A O 1
ATOM 718 N N . ARG A 1 93 ? -6.265 2.884 -6.549 1.00 78.94 93 ARG A N 1
ATOM 719 C CA . ARG A 1 93 ? -5.299 3.565 -7.420 1.00 78.94 93 ARG A CA 1
ATOM 720 C C . ARG A 1 93 ? -6.050 4.597 -8.249 1.00 78.94 93 ARG A C 1
ATOM 722 O O . ARG A 1 93 ? -6.971 4.222 -8.964 1.00 78.94 93 ARG A O 1
ATOM 729 N N . TYR A 1 94 ? -5.584 5.837 -8.193 1.00 72.75 94 TYR A N 1
ATOM 730 C CA . TYR A 1 94 ? -6.004 6.916 -9.080 1.00 72.75 94 TYR A CA 1
ATOM 731 C C . TYR A 1 94 ? -4.899 7.188 -10.096 1.00 72.75 94 TYR A C 1
ATOM 733 O O . TYR A 1 94 ? -3.712 7.148 -9.761 1.00 72.75 94 TYR A O 1
ATOM 741 N N . HIS A 1 95 ? -5.289 7.408 -11.343 1.00 66.44 95 HIS A N 1
ATOM 742 C CA . HIS A 1 95 ? -4.416 7.874 -12.409 1.00 66.44 95 HIS A CA 1
ATOM 743 C C . HIS A 1 95 ? -5.149 9.035 -13.076 1.00 66.44 95 HIS A C 1
ATOM 745 O O . HIS A 1 95 ? -6.331 8.892 -13.345 1.00 66.44 95 HIS A O 1
ATOM 751 N N . ASP A 1 96 ? -4.475 10.161 -13.319 1.00 57.19 96 ASP A N 1
ATOM 752 C CA . ASP A 1 96 ? -5.069 11.443 -13.767 1.00 57.19 96 ASP A CA 1
ATOM 753 C C . ASP A 1 96 ? -5.828 11.375 -15.122 1.00 57.19 96 ASP A C 1
ATOM 755 O O . ASP A 1 96 ? -6.346 12.382 -15.599 1.00 57.19 96 ASP A O 1
ATOM 759 N N . ASP A 1 97 ? -5.915 10.187 -15.731 1.00 48.88 97 ASP A N 1
ATOM 760 C CA . ASP A 1 97 ? -6.661 9.880 -16.953 1.00 48.88 97 ASP A CA 1
ATOM 761 C C . ASP A 1 97 ? -7.930 9.007 -16.724 1.00 48.88 97 ASP A C 1
ATOM 763 O O . ASP A 1 97 ? -8.579 8.643 -17.709 1.00 48.88 97 ASP A O 1
ATOM 767 N N . GLU A 1 98 ? -8.325 8.683 -15.477 1.00 34.91 98 GLU A N 1
ATOM 768 C CA . GLU A 1 98 ? -9.592 7.980 -15.134 1.00 34.91 98 GLU A CA 1
ATOM 769 C C . GLU A 1 98 ? -10.287 8.489 -13.858 1.00 34.91 98 GLU A C 1
ATOM 771 O O . GLU A 1 98 ? -9.673 8.454 -12.766 1.00 34.91 98 GLU A O 1
#

Foldseek 3Di:
DKDADDPDPQQFGIKDWDFPDDPDDKDWDKAWDDPPDDPPPDDDDDQTDIDIQIGDPVCRDPVGTDDMDIDGDGDPVVCVVRVHDPVPDDDDDDDPVD

Nearest PDB structures (foldseek):
  4co0-assembly2_B  TM=2.591E-01  e=7.531E+00  Azospirillum brasilense

Mean predicted aligned error: 7.44 Å

Sequence (98 aa):
MSFSFNNPVSGILGISFTPLQYFGNVIIRIETHDNGSSEAGLDGEIYQQMNILVGNERFESESNINGASLNFRVSKSWIEENDVDVSTITINRYHDDE

Radius of gyration: 15.13 Å; Cα contacts (8 Å, |Δi|>4): 114; chains: 1; bounding box: 37×25×37 Å

pLDDT: mean 80.15, std 13.88, range [34.91, 95.75]

Solvent-accessible surface area (backbone atoms only — not comparable to full-atom values): 6612 Å² total; per-residue (Å²): 90,75,50,74,47,84,87,46,90,84,31,54,41,26,46,32,38,35,69,72,60,88,84,76,80,73,43,78,48,77,48,75,48,81,86,83,63,80,65,90,84,70,85,76,89,83,90,75,52,68,49,78,49,70,30,42,101,86,43,72,49,73,90,34,49,62,60,72,50,78,40,72,64,76,60,68,66,58,34,66,75,65,72,54,60,77,89,73,69,76,87,84,85,83,51,104,90,111